Protein AF-A0A9E5BR31-F1 (afdb_monomer_lite)

pLDDT: mean 84.33, std 11.99, range [53.38, 97.19]

Secondary structure (DSSP, 8-state):
------GGGS-HHHHHHHHHHHHHHHHHHHHHHHHHHHHHHHHHHHHHHHHHT-------HHHHHHHHHT-------PPP------TT-HHHHHHHHHHHHTTTT-

Sequence (106 aa):
MTVLGDPNAMTTAELRSARANLQMQEDVISFVRRMAQGRCDLARDEQRRRVDGTPASGMSVVDIANVFGQEHGGGSSRPPRETNISADHELVVELERLCERVGFGE

Radius of gyration: 19.05 Å; chains: 1; bounding box: 44×25×52 Å

Structure (mmCIF, N/CA/C/O backbone):
data_AF-A0A9E5BR31-F1
#
_entry.id   AF-A0A9E5BR31-F1
#
loop_
_atom_site.group_PDB
_atom_site.id
_atom_site.type_symbol
_atom_site.label_atom_id
_atom_site.label_alt_id
_atom_site.label_comp_id
_a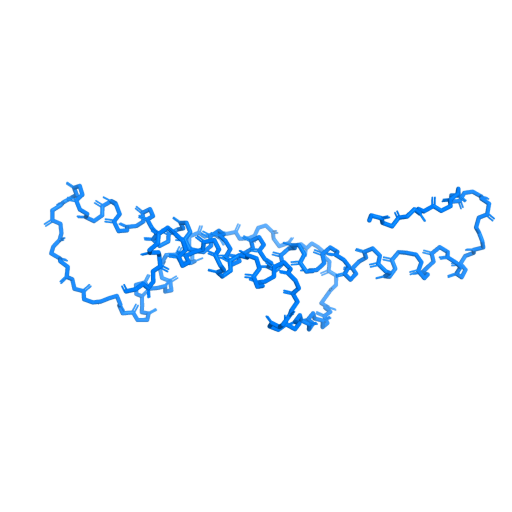tom_site.label_asym_id
_atom_site.label_entity_id
_atom_site.label_seq_id
_atom_site.pdbx_PDB_ins_code
_atom_site.Cartn_x
_atom_site.Cartn_y
_atom_site.Cartn_z
_atom_site.occupancy
_atom_site.B_iso_or_equiv
_atom_site.auth_seq_id
_atom_site.auth_comp_id
_atom_site.auth_asym_id
_atom_site.auth_atom_id
_atom_site.pdbx_PDB_model_num
ATOM 1 N N . MET A 1 1 ? 5.387 -12.028 -13.695 1.00 53.38 1 MET A N 1
ATOM 2 C CA . MET A 1 1 ? 6.722 -11.670 -13.166 1.00 53.38 1 MET A CA 1
ATOM 3 C C . MET A 1 1 ? 7.593 -11.255 -14.346 1.00 53.38 1 MET A C 1
ATOM 5 O O . MET A 1 1 ? 7.684 -12.024 -15.296 1.00 53.38 1 MET A O 1
ATOM 9 N N . THR A 1 2 ? 8.127 -10.031 -14.354 1.00 67.38 2 THR A N 1
ATOM 10 C CA . THR A 1 2 ? 8.904 -9.507 -15.494 1.00 67.38 2 THR A CA 1
ATOM 11 C C . THR A 1 2 ? 10.230 -10.255 -15.599 1.00 67.38 2 THR A C 1
ATOM 13 O O . THR A 1 2 ? 11.037 -10.189 -14.676 1.00 67.38 2 THR A O 1
ATOM 16 N N . VAL A 1 3 ? 10.463 -10.970 -16.701 1.00 71.06 3 VAL A N 1
ATOM 17 C CA . VAL A 1 3 ? 11.775 -11.566 -16.981 1.00 71.06 3 VAL A CA 1
ATOM 18 C C . VAL A 1 3 ? 12.688 -10.446 -17.469 1.00 71.06 3 VAL A C 1
ATOM 20 O O . VAL A 1 3 ? 12.453 -9.866 -18.527 1.00 71.06 3 VAL A O 1
ATOM 23 N N . LEU A 1 4 ? 13.694 -10.102 -16.669 1.00 77.56 4 LEU A N 1
ATOM 24 C CA . LEU A 1 4 ? 14.735 -9.158 -17.065 1.00 77.56 4 LEU A CA 1
ATOM 25 C C . LEU A 1 4 ? 15.805 -9.914 -17.862 1.00 77.56 4 LEU A C 1
ATOM 27 O O . LEU A 1 4 ? 16.191 -11.016 -17.475 1.00 77.56 4 LEU A O 1
ATOM 31 N N . GLY A 1 5 ? 16.269 -9.330 -18.968 1.00 82.56 5 GLY A N 1
ATOM 32 C CA . GLY A 1 5 ? 17.448 -9.828 -19.682 1.00 82.56 5 GLY A CA 1
ATOM 33 C C . GLY A 1 5 ? 18.730 -9.639 -18.862 1.00 82.56 5 GLY A C 1
ATOM 34 O O . GLY A 1 5 ? 18.715 -8.955 -17.839 1.00 82.56 5 GLY A O 1
ATOM 35 N N . ASP A 1 6 ? 19.840 -10.229 -19.316 1.00 90.44 6 ASP A N 1
ATOM 36 C CA . ASP A 1 6 ? 21.162 -10.001 -18.715 1.00 90.44 6 ASP A CA 1
ATOM 37 C C . ASP A 1 6 ? 21.531 -8.506 -18.804 1.00 90.44 6 ASP A C 1
ATOM 39 O O . ASP A 1 6 ? 21.718 -8.002 -19.915 1.00 90.44 6 ASP A O 1
ATOM 43 N N . PRO A 1 7 ? 21.675 -7.786 -17.672 1.00 90.56 7 PRO A N 1
ATOM 44 C CA . PRO A 1 7 ? 21.995 -6.361 -17.677 1.00 90.56 7 PRO A CA 1
ATOM 45 C C . PRO A 1 7 ? 23.301 -6.021 -18.402 1.00 90.56 7 PRO A C 1
ATOM 47 O O . PRO A 1 7 ? 23.418 -4.923 -18.941 1.00 90.56 7 PRO A O 1
ATOM 50 N N . ASN A 1 8 ? 24.270 -6.944 -18.443 1.00 93.69 8 ASN A N 1
ATOM 51 C CA . ASN A 1 8 ? 25.549 -6.722 -19.126 1.00 93.69 8 ASN A CA 1
ATOM 52 C C . ASN A 1 8 ? 25.419 -6.757 -20.654 1.00 93.69 8 ASN A C 1
ATOM 54 O O . ASN A 1 8 ? 26.276 -6.223 -21.355 1.00 93.69 8 ASN A O 1
ATOM 58 N N . ALA A 1 9 ? 24.353 -7.374 -21.167 1.00 94.06 9 ALA A N 1
ATOM 59 C CA . ALA A 1 9 ? 24.049 -7.449 -22.590 1.00 94.06 9 ALA A CA 1
ATOM 60 C C . ALA A 1 9 ? 23.103 -6.327 -23.060 1.00 94.06 9 ALA A C 1
ATOM 62 O O . ALA A 1 9 ? 22.833 -6.217 -24.254 1.00 94.06 9 ALA A O 1
ATOM 63 N N . MET A 1 10 ? 22.594 -5.499 -22.142 1.00 95.12 10 MET A N 1
ATOM 64 C CA . MET A 1 10 ? 21.645 -4.429 -22.443 1.00 95.12 10 MET A CA 1
ATOM 65 C C . MET A 1 10 ? 22.361 -3.118 -22.763 1.00 95.12 10 MET A C 1
ATOM 67 O O . MET A 1 10 ? 23.305 -2.698 -22.092 1.00 95.12 10 MET A O 1
ATOM 71 N N . THR A 1 11 ? 21.849 -2.397 -23.751 1.00 96.19 11 THR A N 1
ATOM 72 C CA . THR A 1 11 ? 22.217 -1.003 -23.986 1.00 96.19 11 THR A CA 1
ATOM 73 C C . THR A 1 11 ? 21.775 -0.119 -22.817 1.00 96.19 11 THR A C 1
ATOM 75 O O . THR A 1 11 ? 20.821 -0.405 -22.089 1.00 96.19 11 THR A O 1
ATOM 78 N N . THR A 1 12 ? 22.405 1.048 -22.674 1.00 96.19 12 THR A N 1
ATOM 79 C CA . THR A 1 12 ? 22.013 2.041 -21.661 1.00 96.19 12 THR A CA 1
ATOM 80 C C . THR A 1 12 ? 20.542 2.465 -21.781 1.00 96.19 12 THR A C 1
ATOM 82 O O . THR A 1 12 ? 19.902 2.781 -20.776 1.00 96.19 12 THR A O 1
ATOM 85 N N . ALA A 1 13 ? 19.989 2.495 -22.998 1.00 95.31 13 ALA A N 1
ATOM 86 C CA . ALA A 1 13 ? 18.584 2.824 -23.227 1.00 95.31 13 ALA A CA 1
ATOM 87 C C . ALA A 1 13 ? 17.653 1.730 -22.680 1.00 95.31 13 ALA A C 1
ATOM 89 O O . ALA A 1 13 ? 16.705 2.035 -21.953 1.00 95.31 13 ALA A O 1
ATOM 90 N N . GLU A 1 14 ? 17.968 0.466 -22.956 1.00 94.12 14 GLU A N 1
ATOM 91 C CA . GLU A 1 14 ? 17.213 -0.683 -22.454 1.00 94.12 14 GLU A CA 1
ATOM 92 C C . GLU A 1 14 ? 17.287 -0.771 -20.928 1.00 94.12 14 GLU A C 1
ATOM 94 O O . GLU A 1 14 ? 16.258 -0.950 -20.280 1.00 94.12 14 GLU A O 1
ATOM 99 N N . LEU A 1 15 ? 18.465 -0.548 -20.331 1.00 94.94 15 LEU A N 1
ATOM 100 C CA . LEU A 1 15 ? 18.626 -0.516 -18.873 1.00 94.94 15 LEU A CA 1
ATOM 101 C C . LEU A 1 15 ? 17.742 0.551 -18.219 1.00 94.94 15 LEU A C 1
ATOM 103 O O . LEU A 1 15 ? 17.100 0.296 -17.199 1.00 94.94 15 LEU A O 1
ATOM 107 N N . ARG A 1 16 ? 17.670 1.754 -18.802 1.00 93.56 16 ARG A N 1
ATOM 108 C CA . ARG A 1 16 ? 16.800 2.825 -18.289 1.00 93.56 16 ARG A CA 1
ATOM 109 C C . ARG A 1 16 ? 15.324 2.458 -18.397 1.00 93.56 16 ARG A C 1
ATOM 111 O O . ARG A 1 16 ? 14.585 2.726 -17.452 1.00 93.56 16 ARG A O 1
ATOM 118 N N . SER A 1 17 ? 14.918 1.849 -19.510 1.00 92.50 17 SER A N 1
ATOM 119 C CA . SER A 1 17 ? 13.541 1.398 -19.724 1.00 92.50 17 SER A CA 1
ATOM 120 C C . SER A 1 17 ? 13.151 0.292 -18.739 1.00 92.50 17 SER A C 1
ATOM 122 O O . SER A 1 17 ? 12.144 0.412 -18.041 1.00 92.50 17 SER A O 1
ATOM 124 N N . ALA A 1 18 ? 13.996 -0.729 -18.579 1.00 93.06 18 ALA A N 1
ATOM 125 C CA . ALA A 1 18 ? 13.769 -1.812 -17.627 1.00 93.06 18 ALA A CA 1
ATOM 126 C C . ALA A 1 18 ? 13.703 -1.301 -16.183 1.00 93.06 18 ALA A C 1
ATOM 128 O O . ALA A 1 18 ? 12.785 -1.655 -15.444 1.00 93.06 18 ALA A O 1
ATOM 129 N N . ARG A 1 19 ? 14.613 -0.398 -15.794 1.00 92.00 19 ARG A N 1
ATOM 130 C CA . ARG A 1 19 ? 14.568 0.259 -14.482 1.00 92.00 19 ARG A CA 1
ATOM 131 C C . ARG A 1 19 ? 13.267 1.032 -14.283 1.00 92.00 19 ARG A C 1
ATOM 133 O O . ARG A 1 19 ? 12.681 0.927 -13.214 1.00 92.00 19 ARG A O 1
ATOM 140 N N . ALA A 1 20 ? 12.820 1.799 -15.279 1.00 89.81 20 ALA A N 1
ATOM 141 C CA . ALA A 1 20 ? 11.568 2.549 -15.194 1.00 89.81 20 ALA A CA 1
ATOM 142 C C . ALA A 1 20 ? 10.359 1.613 -15.027 1.00 89.81 20 ALA A C 1
ATOM 144 O O . ALA A 1 20 ? 9.490 1.879 -14.202 1.00 89.81 20 ALA A O 1
ATOM 145 N N . ASN A 1 21 ? 10.340 0.482 -15.735 1.00 90.38 21 ASN A N 1
ATOM 146 C CA . ASN A 1 21 ? 9.289 -0.523 -15.596 1.00 90.38 21 ASN A CA 1
ATOM 147 C C . ASN A 1 21 ? 9.262 -1.147 -14.189 1.00 90.38 21 ASN A C 1
ATOM 149 O O . ASN A 1 21 ? 8.222 -1.160 -13.534 1.00 90.38 21 ASN A O 1
ATOM 153 N N . LEU A 1 22 ? 10.415 -1.588 -13.677 1.00 91.69 22 LEU A N 1
ATOM 154 C CA . LEU A 1 22 ? 10.522 -2.105 -12.306 1.00 91.69 22 LEU A CA 1
ATOM 155 C C . LEU A 1 22 ? 10.118 -1.059 -11.269 1.00 91.69 22 LEU A C 1
ATOM 157 O O . LEU A 1 22 ? 9.473 -1.379 -10.278 1.00 91.69 22 LEU A O 1
ATOM 161 N N . GLN A 1 23 ? 10.479 0.196 -11.513 1.00 90.19 23 GLN A N 1
ATOM 162 C CA . GLN A 1 23 ? 10.144 1.316 -10.651 1.00 90.19 23 GLN A CA 1
ATOM 163 C C . GLN A 1 23 ? 8.629 1.568 -10.579 1.00 90.19 23 GLN A C 1
ATOM 165 O O . GLN A 1 23 ? 8.144 1.879 -9.494 1.00 90.19 23 GLN A O 1
ATOM 170 N N . MET A 1 24 ? 7.891 1.400 -11.682 1.00 88.31 24 MET A N 1
ATOM 171 C CA . MET A 1 24 ? 6.422 1.463 -11.685 1.00 88.31 24 MET A CA 1
ATOM 172 C C . MET A 1 24 ? 5.792 0.259 -10.975 1.00 88.31 24 MET A C 1
ATOM 174 O O . MET A 1 24 ? 4.841 0.419 -10.218 1.00 88.31 24 MET A O 1
ATOM 178 N N . GLN A 1 25 ? 6.332 -0.947 -11.176 1.00 90.44 25 GLN A N 1
ATOM 179 C CA . GLN A 1 25 ? 5.849 -2.151 -10.483 1.00 90.44 25 GLN A CA 1
ATOM 180 C C . GLN A 1 25 ? 6.051 -2.040 -8.965 1.00 90.44 25 GLN A C 1
ATOM 182 O O . GLN A 1 25 ? 5.163 -2.384 -8.187 1.00 90.44 25 GLN A O 1
ATOM 187 N N . GLU A 1 26 ? 7.200 -1.514 -8.537 1.00 91.44 26 GLU A N 1
ATOM 188 C CA . GLU A 1 26 ? 7.504 -1.279 -7.126 1.00 91.44 26 GLU A CA 1
ATOM 189 C C . GLU A 1 26 ? 6.587 -0.226 -6.495 1.00 91.44 26 GLU A C 1
ATOM 191 O O . GLU A 1 26 ? 6.181 -0.413 -5.351 1.00 91.44 26 GLU A O 1
ATOM 196 N N . ASP A 1 27 ? 6.195 0.825 -7.225 1.00 90.12 27 ASP A N 1
ATOM 197 C CA . ASP A 1 27 ? 5.245 1.818 -6.705 1.00 90.12 27 ASP A CA 1
ATOM 198 C C . ASP A 1 27 ? 3.927 1.195 -6.276 1.00 90.12 27 ASP A C 1
ATOM 200 O O . ASP A 1 27 ? 3.431 1.490 -5.189 1.00 90.12 27 ASP A O 1
ATOM 204 N N . VAL A 1 28 ? 3.366 0.331 -7.123 1.00 92.44 28 VAL A N 1
ATOM 205 C CA . VAL A 1 28 ? 2.100 -0.340 -6.830 1.00 92.44 28 VAL A CA 1
ATOM 206 C C . VAL A 1 28 ? 2.244 -1.181 -5.565 1.00 92.44 28 VAL A C 1
ATOM 208 O O . VAL A 1 28 ? 1.400 -1.109 -4.673 1.00 92.44 28 VAL A O 1
ATOM 211 N N . ILE A 1 29 ? 3.329 -1.951 -5.454 1.00 93.25 29 ILE A N 1
ATOM 212 C CA . ILE A 1 29 ? 3.594 -2.795 -4.283 1.00 93.25 29 ILE A CA 1
ATOM 213 C C . ILE A 1 29 ? 3.714 -1.934 -3.023 1.00 93.25 29 ILE A C 1
ATOM 215 O O . ILE A 1 29 ? 3.096 -2.235 -2.003 1.00 93.25 29 ILE A O 1
ATOM 219 N N . SER A 1 30 ? 4.484 -0.848 -3.084 1.00 90.50 30 SER A N 1
ATOM 220 C CA . SER A 1 30 ? 4.669 0.071 -1.962 1.00 90.50 30 SER A CA 1
ATOM 221 C C . SER A 1 30 ? 3.367 0.767 -1.557 1.00 90.50 30 SER A C 1
ATOM 223 O O . SER A 1 30 ? 3.118 0.928 -0.359 1.00 90.50 30 SER A O 1
ATOM 225 N N . PHE A 1 31 ? 2.517 1.122 -2.522 1.00 90.38 31 PHE A N 1
ATOM 226 C CA . PHE A 1 31 ? 1.191 1.691 -2.291 1.00 90.38 31 PHE A CA 1
ATOM 227 C C . PHE A 1 31 ? 0.265 0.701 -1.572 1.00 90.38 31 PHE A C 1
ATOM 229 O O . PHE A 1 31 ? -0.223 0.996 -0.480 1.00 90.38 31 PHE A O 1
ATOM 236 N N . VAL A 1 32 ? 0.101 -0.508 -2.117 1.00 94.06 32 VAL A N 1
ATOM 237 C CA . VAL A 1 32 ? -0.746 -1.561 -1.529 1.00 94.06 32 VAL A CA 1
ATOM 238 C C . VAL A 1 32 ? -0.230 -1.971 -0.148 1.00 94.06 32 VAL A C 1
ATOM 240 O O . VAL A 1 32 ? -1.015 -2.142 0.785 1.00 94.06 32 VAL A O 1
ATOM 243 N N . ARG A 1 33 ? 1.095 -2.038 0.040 1.00 93.19 33 ARG A N 1
ATOM 244 C CA . ARG A 1 33 ? 1.711 -2.275 1.353 1.00 93.19 33 ARG A CA 1
ATOM 245 C C . ARG A 1 33 ? 1.302 -1.210 2.368 1.00 93.19 33 ARG A C 1
ATOM 247 O O . ARG A 1 33 ? 0.925 -1.569 3.478 1.00 93.19 33 ARG A O 1
ATOM 254 N N . ARG A 1 34 ? 1.364 0.078 2.011 1.00 90.25 34 ARG A N 1
ATOM 255 C CA . ARG A 1 34 ? 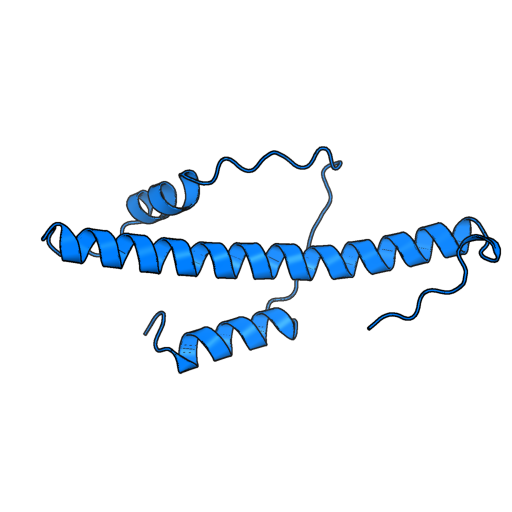0.963 1.180 2.902 1.00 90.25 34 ARG A CA 1
ATOM 256 C C . ARG A 1 34 ? -0.524 1.123 3.251 1.00 90.25 34 ARG A C 1
ATOM 258 O O . ARG A 1 34 ? -0.864 1.326 4.413 1.00 90.25 34 ARG A O 1
ATOM 265 N N . MET A 1 35 ? -1.388 0.788 2.292 1.00 91.56 35 MET A N 1
ATOM 266 C CA . MET A 1 35 ? -2.816 0.572 2.559 1.00 91.56 35 MET A CA 1
ATOM 267 C C . MET A 1 35 ? -3.039 -0.568 3.558 1.00 91.56 35 MET A C 1
ATOM 269 O O . MET A 1 35 ? -3.747 -0.399 4.550 1.00 91.56 35 MET A O 1
ATOM 273 N N . ALA A 1 36 ? -2.401 -1.717 3.327 1.00 93.06 36 ALA A N 1
ATOM 274 C CA . ALA A 1 36 ? -2.521 -2.881 4.197 1.00 93.06 36 ALA A CA 1
ATOM 275 C C . ALA A 1 36 ? -1.988 -2.602 5.612 1.00 93.06 36 ALA A C 1
ATOM 277 O O . ALA A 1 36 ? -2.646 -2.943 6.593 1.00 93.06 36 ALA A O 1
ATOM 278 N N . GLN A 1 37 ? -0.827 -1.943 5.725 1.00 90.69 37 GLN A N 1
ATOM 279 C CA . GLN A 1 37 ? -0.270 -1.490 7.005 1.00 90.69 37 GLN A CA 1
ATOM 280 C C . GLN A 1 37 ? -1.281 -0.626 7.756 1.00 90.69 37 GLN A C 1
ATOM 282 O O . GLN A 1 37 ? -1.616 -0.945 8.891 1.00 90.69 37 GLN A O 1
ATOM 287 N N . GLY A 1 38 ? -1.859 0.360 7.072 1.00 89.31 38 GLY A N 1
ATOM 288 C CA . GLY A 1 38 ? -2.875 1.237 7.627 1.00 89.31 38 GLY A CA 1
ATOM 289 C C . GLY A 1 38 ? -4.076 0.531 8.237 1.00 89.31 38 GLY A C 1
ATOM 290 O O . GLY A 1 38 ? -4.480 0.816 9.360 1.00 89.31 38 GLY A O 1
ATOM 291 N N . ARG A 1 39 ? -4.631 -0.441 7.515 1.00 91.50 39 ARG A N 1
ATOM 292 C CA . ARG A 1 39 ? -5.758 -1.246 8.007 1.00 91.50 39 ARG A CA 1
ATOM 293 C C . ARG A 1 39 ? -5.372 -2.104 9.208 1.00 91.50 39 ARG A C 1
ATOM 295 O O . ARG A 1 39 ? -6.130 -2.192 10.171 1.00 91.50 39 ARG A O 1
ATOM 302 N N . CYS A 1 40 ? -4.179 -2.692 9.186 1.00 91.81 40 CYS A N 1
ATOM 303 C CA . CYS A 1 40 ? -3.643 -3.418 10.334 1.00 91.81 40 CYS A CA 1
ATOM 304 C C . CYS A 1 40 ? -3.425 -2.506 11.549 1.00 91.81 40 CYS A C 1
ATOM 306 O O . CYS A 1 40 ? -3.635 -2.951 12.676 1.00 91.81 40 CYS A O 1
ATOM 308 N N . ASP A 1 41 ? -3.005 -1.258 11.343 1.00 89.06 41 ASP A N 1
ATOM 309 C CA . ASP A 1 41 ? -2.819 -0.282 12.417 1.00 89.06 41 ASP A CA 1
ATOM 310 C C . ASP A 1 41 ? -4.162 0.064 13.071 1.00 89.06 41 ASP A C 1
ATOM 312 O O . ASP A 1 41 ? -4.268 -0.005 14.294 1.00 89.06 41 ASP A O 1
ATOM 316 N N . LEU A 1 42 ? -5.210 0.293 12.270 1.00 88.00 42 LEU A N 1
ATOM 317 C CA . LEU A 1 42 ? -6.582 0.503 12.753 1.00 88.00 42 LEU A CA 1
ATOM 318 C C . LEU A 1 42 ? -7.114 -0.704 13.542 1.00 88.00 42 LEU A C 1
ATOM 320 O O . LEU A 1 42 ? -7.662 -0.545 14.630 1.00 88.00 42 LEU A O 1
ATOM 324 N N . ALA A 1 43 ? -6.924 -1.923 13.027 1.00 90.38 43 ALA A N 1
ATOM 325 C CA . ALA A 1 43 ? -7.339 -3.142 13.723 1.00 90.38 43 ALA A CA 1
ATOM 326 C C . ALA A 1 43 ? -6.608 -3.316 15.066 1.00 90.38 43 ALA A C 1
ATOM 328 O O . ALA A 1 43 ? -7.215 -3.705 16.066 1.00 90.38 43 ALA A O 1
ATOM 329 N N . ARG A 1 44 ? -5.301 -3.021 15.098 1.00 90.12 44 ARG A N 1
ATOM 330 C CA . ARG A 1 44 ? -4.485 -3.088 16.318 1.00 90.12 44 ARG A CA 1
ATOM 331 C C . ARG A 1 44 ? -4.902 -2.036 17.340 1.00 90.12 44 ARG A C 1
ATOM 333 O O . ARG A 1 44 ? -4.923 -2.349 18.529 1.00 90.12 44 ARG A O 1
ATOM 340 N N . ASP A 1 45 ? -5.229 -0.828 16.899 1.00 87.88 45 ASP A N 1
ATOM 341 C CA . ASP A 1 45 ? -5.727 0.233 17.773 1.00 87.88 45 ASP A CA 1
ATOM 342 C C . ASP A 1 45 ? -7.073 -0.145 18.411 1.00 87.88 45 ASP A C 1
ATOM 344 O O . ASP A 1 45 ? -7.206 -0.141 19.634 1.00 87.88 45 ASP A O 1
ATOM 348 N N . GLU A 1 46 ? -8.024 -0.632 17.612 1.00 88.38 46 GLU A N 1
ATOM 349 C CA . GLU A 1 46 ? -9.318 -1.116 18.109 1.00 88.38 46 GLU A CA 1
ATOM 350 C C . GLU A 1 46 ? -9.161 -2.291 19.089 1.00 88.38 46 GLU A C 1
ATOM 352 O O . GLU A 1 46 ? -9.850 -2.362 20.110 1.00 88.38 46 GLU A O 1
ATOM 357 N N . GLN A 1 47 ? -8.228 -3.210 18.825 1.00 91.00 47 GLN A N 1
ATOM 358 C CA . GLN A 1 47 ? -7.922 -4.295 19.754 1.00 91.00 47 GLN A CA 1
ATOM 359 C C . GLN A 1 47 ? -7.398 -3.760 21.095 1.00 91.00 47 GLN A C 1
ATOM 361 O O . GLN A 1 47 ? -7.845 -4.229 22.143 1.00 91.00 47 GLN A O 1
ATOM 366 N N . ARG A 1 48 ? -6.484 -2.779 21.081 1.00 90.56 48 ARG A N 1
ATOM 367 C CA . ARG A 1 48 ? -5.972 -2.129 22.302 1.00 90.56 48 ARG A CA 1
ATOM 368 C C . ARG A 1 48 ? -7.092 -1.432 23.065 1.00 90.56 48 ARG A C 1
ATOM 370 O O . ARG A 1 48 ? -7.270 -1.707 24.247 1.00 90.56 48 ARG A O 1
ATOM 377 N N . ARG A 1 49 ? -7.925 -0.646 22.376 1.00 89.56 49 ARG A N 1
ATOM 378 C CA . ARG A 1 49 ? -9.088 0.035 22.964 1.00 89.56 49 ARG A CA 1
ATOM 379 C C . ARG A 1 49 ? -10.000 -0.933 23.723 1.00 89.56 49 ARG A C 1
ATOM 381 O O . ARG A 1 49 ? -10.431 -0.628 24.833 1.00 89.56 49 ARG A O 1
ATOM 388 N N . ARG A 1 50 ? -10.291 -2.105 23.140 1.00 90.25 50 ARG A N 1
ATOM 389 C CA . ARG A 1 50 ? -11.115 -3.148 23.783 1.00 90.25 50 ARG A CA 1
ATOM 390 C C . ARG A 1 50 ? -10.467 -3.721 25.040 1.00 90.25 50 ARG A C 1
ATOM 392 O O . ARG A 1 50 ? -11.180 -3.972 26.006 1.00 90.25 50 ARG A O 1
ATOM 399 N N . VAL A 1 51 ? -9.153 -3.940 25.020 1.00 93.81 51 VAL A N 1
ATOM 400 C CA . VAL A 1 51 ? -8.396 -4.442 26.178 1.00 93.81 51 VAL A CA 1
ATOM 401 C C . VAL A 1 51 ? -8.386 -3.417 27.311 1.00 93.81 51 VAL A C 1
ATOM 403 O O . VAL A 1 51 ? -8.593 -3.788 28.463 1.00 93.81 51 VAL A O 1
ATOM 406 N N . ASP A 1 52 ? -8.230 -2.138 26.978 1.00 91.75 52 ASP A N 1
ATOM 407 C CA . ASP A 1 52 ? -8.174 -1.043 27.952 1.00 91.75 52 ASP A CA 1
ATOM 408 C C . ASP A 1 52 ? -9.562 -0.651 28.496 1.00 91.75 52 ASP A C 1
ATOM 410 O O . ASP A 1 52 ? -9.674 0.142 29.431 1.00 91.75 52 ASP A O 1
ATOM 414 N N . GLY A 1 53 ? -10.640 -1.202 27.926 1.00 88.12 53 GLY A N 1
ATOM 415 C CA . GLY A 1 53 ? -12.016 -0.904 28.326 1.00 88.12 53 GLY A CA 1
ATOM 416 C C . GLY A 1 53 ? -12.478 0.507 27.949 1.00 88.12 53 GLY A C 1
ATOM 417 O O . GLY A 1 53 ? -13.537 0.945 28.403 1.00 88.12 53 GLY A O 1
ATOM 418 N N . THR A 1 54 ? -11.717 1.221 27.117 1.00 85.19 54 THR A N 1
ATOM 419 C CA . THR A 1 54 ? -12.080 2.559 26.642 1.00 85.19 54 THR A CA 1
ATOM 420 C C . THR A 1 54 ? -13.373 2.459 25.827 1.00 85.19 54 THR A C 1
ATOM 422 O O . THR A 1 54 ? -13.427 1.650 24.899 1.00 85.19 54 THR A O 1
ATOM 425 N N . PRO A 1 55 ? -14.430 3.237 26.128 1.00 82.44 55 PRO A N 1
ATOM 426 C CA . PRO A 1 55 ? -15.686 3.189 25.382 1.00 82.44 55 PRO A CA 1
ATOM 427 C C . PRO A 1 55 ? -15.490 3.415 23.882 1.00 82.44 55 PRO A C 1
ATOM 429 O O . PRO A 1 55 ? -14.598 4.151 23.465 1.00 82.44 55 PRO A O 1
ATOM 432 N N . ALA A 1 56 ? -16.335 2.790 23.061 1.00 78.25 56 AL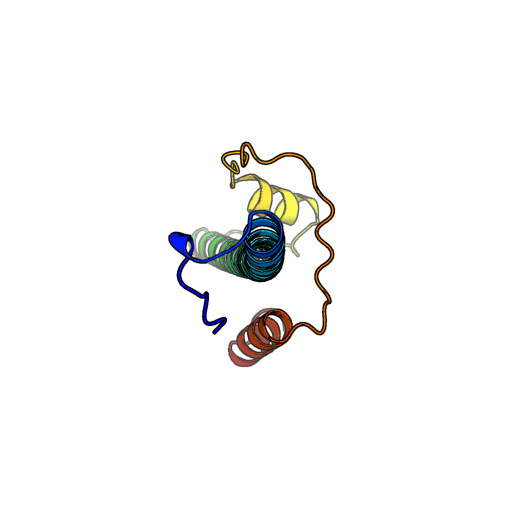A A N 1
ATOM 433 C CA . ALA A 1 56 ? -16.328 3.046 21.628 1.00 78.25 56 ALA A CA 1
ATOM 434 C C . ALA A 1 56 ? -16.905 4.445 21.371 1.00 78.25 56 ALA A C 1
ATOM 436 O O . ALA A 1 56 ? -18.117 4.645 21.419 1.00 78.25 56 ALA A O 1
ATOM 437 N N . SER A 1 57 ? -16.044 5.420 21.111 1.00 68.12 57 SER A N 1
ATOM 438 C CA . SER A 1 57 ? -16.408 6.634 20.387 1.00 68.12 57 SER A CA 1
ATOM 439 C C . SER A 1 57 ? -16.110 6.383 18.915 1.00 68.12 57 SER A C 1
ATOM 441 O O . SER A 1 57 ? -15.052 5.842 18.601 1.00 68.12 57 SER A O 1
ATOM 443 N N . GLY A 1 58 ? -17.034 6.718 18.010 1.00 65.50 58 GLY A N 1
ATOM 444 C CA . GLY A 1 58 ? -16.765 6.620 16.572 1.00 65.50 58 GLY A CA 1
ATOM 445 C C . GLY A 1 58 ? -15.417 7.262 16.233 1.00 65.50 58 GLY A C 1
ATOM 446 O O . GLY A 1 58 ? -15.070 8.294 16.807 1.00 65.50 58 GLY A O 1
ATOM 447 N N . MET A 1 59 ? -14.643 6.622 15.357 1.00 67.25 59 MET A N 1
ATOM 448 C CA . MET A 1 59 ? -13.272 7.041 15.080 1.00 67.25 59 MET A CA 1
ATOM 449 C C . MET A 1 59 ? -13.278 8.411 14.394 1.00 67.25 59 MET A C 1
ATOM 451 O O . MET A 1 59 ? -13.785 8.555 13.279 1.00 67.25 59 MET A O 1
ATOM 455 N N . SER A 1 60 ? -12.762 9.437 15.067 1.00 71.50 60 SER A N 1
ATOM 456 C CA . SER A 1 60 ? -12.671 10.772 14.486 1.00 71.50 60 SER A CA 1
ATOM 457 C C . SER A 1 60 ? -11.509 10.852 13.492 1.00 71.50 60 SER A C 1
ATOM 459 O O . SER A 1 60 ? -10.568 10.061 13.534 1.00 71.50 60 SER A O 1
ATOM 461 N N . VAL A 1 61 ? -11.521 11.864 12.620 1.00 69.19 61 VAL A N 1
ATOM 462 C CA . VAL A 1 61 ? -10.384 12.163 11.725 1.00 69.19 61 VAL A CA 1
ATOM 463 C C . VAL A 1 61 ? -9.082 12.374 12.515 1.00 69.19 61 VAL A C 1
ATOM 465 O O . VAL A 1 61 ? -8.003 12.051 12.023 1.00 69.19 61 VAL A O 1
ATOM 468 N N . VAL A 1 62 ? -9.176 12.878 13.750 1.00 71.69 62 VAL A N 1
ATOM 469 C CA . VAL A 1 62 ? -8.026 13.075 14.644 1.00 71.69 62 VAL A CA 1
ATOM 470 C C . VAL A 1 62 ? -7.484 11.734 15.140 1.00 71.69 62 VAL A C 1
ATOM 472 O O . VAL A 1 62 ? -6.272 11.535 15.132 1.00 71.69 62 VAL A O 1
ATOM 475 N N . ASP A 1 63 ? -8.358 10.795 15.500 1.00 71.56 63 ASP A N 1
ATOM 476 C CA . ASP A 1 63 ? -7.956 9.448 15.927 1.00 71.56 63 ASP A CA 1
ATOM 477 C C . ASP A 1 63 ? -7.278 8.698 14.779 1.00 71.56 63 ASP A C 1
ATOM 479 O O . ASP A 1 63 ? -6.205 8.122 14.948 1.00 71.56 63 ASP A O 1
ATOM 483 N N . ILE A 1 64 ? -7.835 8.818 13.572 1.00 76.31 64 ILE A N 1
ATOM 484 C CA . ILE A 1 64 ? -7.244 8.290 12.341 1.00 76.31 64 ILE A CA 1
ATOM 485 C C . ILE A 1 64 ? -5.836 8.864 12.123 1.00 76.31 64 ILE A C 1
ATOM 487 O O . ILE A 1 64 ? -4.879 8.115 11.913 1.00 76.31 64 ILE A O 1
ATOM 491 N N . ALA A 1 65 ? -5.684 10.188 12.197 1.00 77.00 65 ALA A N 1
ATOM 492 C CA . ALA A 1 65 ? -4.388 10.842 12.034 1.00 77.00 65 ALA A CA 1
ATOM 493 C C . ALA A 1 65 ? -3.373 10.385 13.094 1.00 77.00 65 ALA A C 1
ATOM 495 O O . ALA A 1 65 ? -2.200 10.198 12.772 1.00 77.00 65 ALA A O 1
ATOM 496 N N . ASN A 1 66 ? -3.817 10.152 14.331 1.00 76.69 66 ASN A N 1
ATOM 497 C CA . ASN A 1 66 ? -2.965 9.648 15.404 1.00 76.69 66 ASN A CA 1
ATOM 498 C C . ASN A 1 66 ? -2.488 8.218 15.140 1.00 76.69 66 ASN A C 1
ATOM 500 O O . ASN A 1 66 ? -1.304 7.953 15.341 1.00 76.69 66 ASN A O 1
ATOM 504 N N . VAL A 1 67 ? -3.360 7.326 14.658 1.00 75.69 67 VAL A N 1
ATOM 505 C CA . VAL A 1 67 ? -3.004 5.941 14.297 1.00 75.69 67 VAL A CA 1
ATOM 506 C C . VAL A 1 67 ? -1.966 5.930 13.174 1.00 75.69 67 VAL A C 1
ATOM 508 O O . VAL A 1 67 ? -0.928 5.281 13.292 1.00 75.69 67 VAL A O 1
ATOM 511 N N . PHE A 1 68 ? -2.192 6.710 12.117 1.00 76.94 68 PHE A N 1
ATOM 512 C CA . PHE A 1 68 ? -1.281 6.782 10.972 1.00 76.94 68 PHE A CA 1
ATOM 513 C C . PHE A 1 68 ? 0.014 7.559 11.246 1.00 76.94 68 PHE A C 1
ATOM 515 O O . PHE A 1 68 ? 1.039 7.296 10.616 1.00 76.94 68 PHE A O 1
ATOM 522 N N . GLY A 1 69 ? -0.013 8.513 12.177 1.00 71.56 69 GLY A N 1
ATOM 523 C CA . GLY A 1 69 ? 1.125 9.362 12.533 1.00 71.56 69 GLY A CA 1
ATOM 524 C C . GLY A 1 69 ? 2.214 8.660 13.348 1.00 71.56 69 GLY A C 1
ATOM 525 O O . GLY A 1 69 ? 3.301 9.213 13.492 1.00 71.56 69 GLY A O 1
ATOM 526 N N . GLN A 1 70 ? 1.958 7.450 13.861 1.00 65.88 70 GLN A N 1
ATOM 527 C CA . GLN A 1 70 ? 2.956 6.674 14.615 1.00 65.88 70 GLN A CA 1
ATOM 528 C C . GLN A 1 70 ? 4.088 6.138 13.724 1.00 65.88 70 GLN A C 1
ATOM 530 O O . GLN A 1 70 ? 5.196 5.880 14.199 1.00 65.88 70 GLN A O 1
ATOM 535 N N . GLU A 1 71 ? 3.829 5.992 12.424 1.00 62.09 71 GLU A N 1
ATOM 536 C CA . GLU A 1 71 ? 4.805 5.527 11.447 1.00 62.09 71 GLU A CA 1
ATOM 537 C C . GLU A 1 71 ? 5.720 6.687 11.029 1.00 62.09 71 GLU A C 1
ATOM 539 O O . GLU A 1 71 ? 5.482 7.369 10.027 1.00 62.09 71 GLU A O 1
ATOM 544 N N . HIS A 1 72 ? 6.816 6.888 11.769 1.00 55.03 72 HIS A N 1
ATOM 545 C CA . HIS A 1 72 ? 7.951 7.678 11.289 1.00 55.03 72 HIS A CA 1
ATOM 546 C C . HIS A 1 72 ? 8.546 6.971 10.070 1.00 55.03 72 HIS A C 1
ATOM 548 O O . HIS A 1 72 ? 9.443 6.134 10.174 1.00 55.03 72 HIS A O 1
ATOM 554 N N . GLY A 1 73 ? 8.016 7.284 8.889 1.00 56.50 73 GLY A N 1
ATOM 555 C CA . GLY A 1 73 ? 8.572 6.807 7.639 1.00 56.50 73 GLY A CA 1
ATOM 556 C C . GLY A 1 73 ? 10.016 7.276 7.551 1.00 56.50 73 GLY A C 1
ATOM 557 O O . GLY A 1 73 ? 10.259 8.471 7.397 1.00 56.50 73 GLY A O 1
ATOM 558 N N . GLY A 1 74 ? 10.964 6.341 7.639 1.00 57.59 74 GLY A N 1
ATOM 559 C CA . GLY A 1 74 ? 12.335 6.574 7.208 1.00 57.59 74 GLY A CA 1
ATOM 560 C C . GLY A 1 74 ? 12.263 7.042 5.763 1.00 57.59 74 GLY A C 1
ATOM 561 O O . GLY A 1 74 ? 11.992 6.241 4.867 1.00 57.59 74 GLY A O 1
ATOM 562 N N . GLY A 1 75 ? 12.353 8.359 5.570 1.00 54.59 75 GLY A N 1
ATOM 563 C CA . GLY A 1 75 ? 12.124 8.995 4.285 1.00 54.59 75 GLY A CA 1
ATOM 564 C C . GLY A 1 75 ? 12.998 8.314 3.250 1.00 54.59 75 GLY A C 1
ATOM 565 O O . GLY A 1 75 ? 14.216 8.234 3.412 1.00 54.59 75 GLY A O 1
ATOM 566 N N . SER A 1 76 ? 12.376 7.781 2.202 1.00 56.94 76 SER A N 1
ATOM 567 C CA . SER A 1 76 ? 13.137 7.302 1.061 1.00 56.94 76 SER A CA 1
ATOM 568 C C . SER A 1 76 ? 13.973 8.481 0.568 1.00 56.94 76 SER A C 1
ATOM 570 O O . SER A 1 76 ? 13.409 9.523 0.243 1.00 56.94 76 SER A O 1
ATOM 572 N N . SER A 1 77 ? 15.298 8.341 0.468 1.00 59.66 77 SER A N 1
ATOM 573 C CA . SER A 1 77 ? 16.178 9.347 -0.163 1.00 59.66 77 SER A CA 1
ATOM 574 C C . SER A 1 77 ? 15.910 9.510 -1.668 1.00 59.66 77 SER A C 1
ATOM 576 O O . SER A 1 77 ? 16.737 10.033 -2.414 1.00 59.66 77 SER A O 1
ATOM 578 N N . ARG A 1 78 ? 14.778 8.994 -2.146 1.00 64.94 78 ARG A N 1
ATOM 579 C CA . ARG A 1 78 ? 14.367 9.010 -3.531 1.00 64.94 78 ARG A CA 1
ATOM 580 C C . ARG A 1 78 ? 13.879 10.413 -3.887 1.00 64.94 78 ARG A C 1
ATOM 582 O O . ARG A 1 78 ? 13.106 10.996 -3.127 1.00 64.94 78 ARG A O 1
ATOM 589 N N . PRO A 1 79 ? 14.281 10.940 -5.052 1.00 68.00 79 PRO A N 1
ATOM 590 C CA . PRO A 1 79 ? 13.718 12.174 -5.573 1.00 68.00 79 PRO A CA 1
ATOM 591 C C . PRO A 1 79 ? 12.181 12.119 -5.604 1.00 68.00 79 PRO A C 1
ATOM 593 O O . PRO A 1 79 ? 11.633 11.053 -5.924 1.00 68.00 79 PRO A O 1
ATOM 596 N N . PRO A 1 80 ? 11.491 13.240 -5.316 1.00 70.31 80 PRO A N 1
ATOM 597 C CA . PRO A 1 80 ? 10.051 13.338 -5.503 1.00 70.31 80 PRO A CA 1
ATOM 598 C C . PRO A 1 80 ? 9.671 12.936 -6.927 1.00 70.31 80 PRO A C 1
ATOM 600 O O . PRO A 1 80 ? 10.326 13.334 -7.892 1.00 70.31 80 PRO A O 1
ATOM 603 N N . ARG A 1 81 ? 8.619 12.134 -7.056 1.00 74.44 81 ARG A N 1
ATOM 604 C CA . ARG A 1 81 ? 8.070 11.715 -8.344 1.00 74.44 81 ARG A CA 1
ATOM 605 C C . ARG A 1 81 ? 6.576 11.493 -8.216 1.00 74.44 81 ARG A C 1
ATOM 607 O O . ARG A 1 81 ? 6.100 11.139 -7.139 1.00 74.44 81 ARG A O 1
ATOM 614 N N . GLU A 1 82 ? 5.864 11.692 -9.314 1.00 75.06 82 GLU A N 1
ATOM 615 C CA . GLU A 1 82 ? 4.449 11.360 -9.377 1.00 75.06 82 GLU A CA 1
ATOM 616 C C . GLU A 1 82 ? 4.284 9.841 -9.335 1.00 75.06 82 GLU A C 1
ATOM 618 O O . GLU A 1 82 ? 4.885 9.106 -10.123 1.00 75.06 82 GLU A O 1
ATOM 623 N N . THR A 1 83 ? 3.468 9.383 -8.392 1.00 78.06 83 THR A N 1
ATOM 624 C CA . THR A 1 83 ? 3.044 7.992 -8.280 1.00 78.06 83 THR A CA 1
ATOM 625 C C . THR A 1 83 ? 1.530 7.989 -8.429 1.00 78.06 83 THR A C 1
ATOM 627 O O .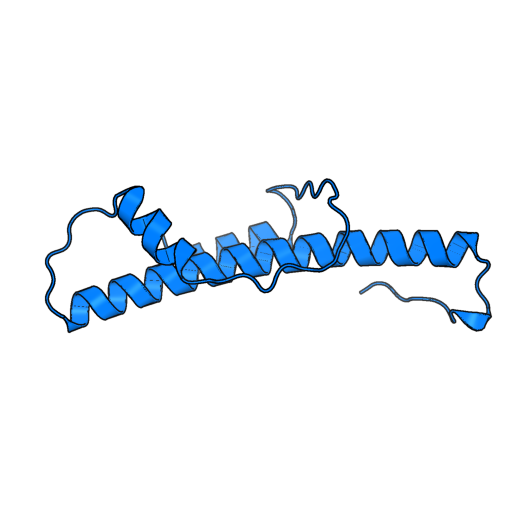 THR A 1 83 ? 0.815 8.362 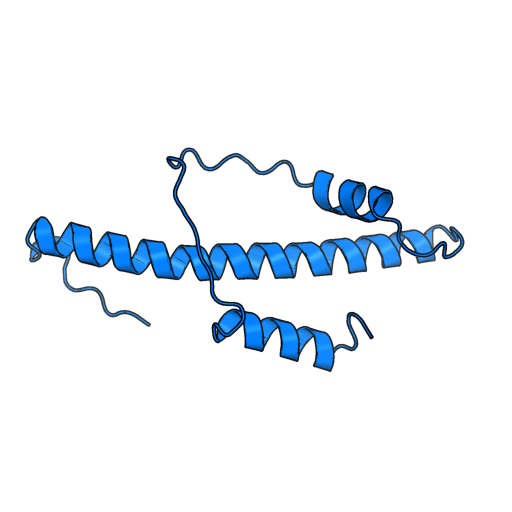-7.503 1.00 78.06 83 THR A O 1
ATOM 630 N N . ASN A 1 84 ? 1.045 7.615 -9.613 1.00 84.75 84 ASN A N 1
ATOM 631 C CA . ASN A 1 84 ? -0.382 7.499 -9.893 1.00 84.75 84 ASN A CA 1
ATOM 632 C C . ASN A 1 84 ? -0.747 6.016 -10.010 1.00 84.75 84 ASN A C 1
ATOM 634 O O . ASN A 1 84 ? -0.452 5.382 -11.023 1.00 84.75 84 ASN A O 1
ATOM 638 N N . ILE A 1 85 ? -1.330 5.454 -8.951 1.00 87.69 85 ILE A N 1
ATOM 639 C CA . ILE A 1 85 ? -1.785 4.061 -8.926 1.00 87.69 85 ILE A CA 1
ATOM 640 C C . ILE A 1 85 ? -3.295 4.044 -9.143 1.00 87.69 85 ILE A C 1
ATOM 642 O O . ILE A 1 85 ? -4.032 4.699 -8.410 1.00 87.69 85 ILE A O 1
ATOM 646 N N . SER A 1 86 ? -3.752 3.292 -10.148 1.00 90.12 86 SER A N 1
ATOM 647 C CA . SER A 1 86 ? -5.185 3.115 -10.397 1.00 90.12 86 SER A CA 1
ATOM 648 C C . SER A 1 86 ? -5.846 2.349 -9.250 1.00 90.12 86 SER A C 1
ATOM 650 O O . SER A 1 86 ? -5.313 1.332 -8.802 1.00 90.12 86 SER A O 1
ATOM 652 N N . ALA A 1 87 ? -7.036 2.791 -8.837 1.00 88.44 87 ALA A N 1
ATOM 653 C CA . ALA A 1 87 ? -7.881 2.048 -7.902 1.00 88.44 87 ALA A CA 1
ATOM 654 C C . ALA A 1 87 ? -8.288 0.667 -8.456 1.00 88.44 87 ALA A C 1
ATOM 656 O O . ALA A 1 87 ? -8.478 -0.271 -7.690 1.00 88.44 87 ALA A O 1
ATOM 657 N N . ASP A 1 88 ? -8.328 0.524 -9.784 1.00 93.81 88 ASP A N 1
ATOM 658 C CA . ASP A 1 88 ? -8.657 -0.730 -10.470 1.00 93.81 88 ASP A CA 1
ATOM 659 C C . ASP A 1 88 ? -7.445 -1.664 -10.641 1.00 93.81 88 ASP A C 1
ATOM 661 O O . ASP A 1 88 ? -7.545 -2.705 -11.293 1.00 93.81 88 ASP A O 1
ATOM 665 N N . HIS A 1 89 ? -6.268 -1.307 -10.110 1.00 94.94 89 HIS A N 1
ATOM 666 C CA . HIS A 1 89 ? -5.095 -2.173 -10.201 1.00 94.94 89 HIS A CA 1
ATOM 667 C C . HIS A 1 89 ? -5.357 -3.504 -9.474 1.00 94.94 89 HIS A C 1
ATOM 669 O O . HIS A 1 89 ? -5.832 -3.515 -8.342 1.00 94.94 89 HIS A O 1
ATOM 675 N N . GLU A 1 90 ? -4.968 -4.630 -10.081 1.00 96.69 90 GLU A N 1
ATOM 676 C CA . GLU A 1 90 ? -5.242 -5.988 -9.579 1.00 96.69 90 GLU A CA 1
ATOM 677 C C . GLU A 1 90 ? -4.899 -6.172 -8.091 1.00 96.69 90 GLU A C 1
ATOM 679 O O . GLU A 1 90 ? -5.747 -6.600 -7.317 1.00 96.69 90 GLU A O 1
ATOM 684 N N . LEU A 1 91 ? -3.694 -5.768 -7.671 1.00 95.94 91 LEU A N 1
ATOM 685 C CA . LEU A 1 91 ? -3.268 -5.826 -6.264 1.00 95.94 91 LEU A CA 1
ATOM 686 C C . LEU A 1 91 ? -4.110 -4.964 -5.301 1.00 95.94 91 LEU A C 1
ATOM 688 O O . LEU A 1 91 ? -4.240 -5.316 -4.131 1.00 95.94 91 LEU A O 1
ATOM 692 N N . VAL A 1 92 ? -4.669 -3.841 -5.763 1.00 95.31 92 VAL A N 1
ATOM 693 C CA . VAL A 1 92 ? -5.574 -3.010 -4.947 1.00 95.31 92 VAL A CA 1
ATOM 694 C C . VAL A 1 92 ? -6.890 -3.756 -4.757 1.00 95.31 92 VAL A C 1
ATOM 696 O O . VAL A 1 92 ? -7.324 -3.964 -3.628 1.00 95.31 92 VAL A O 1
ATOM 699 N N . VAL A 1 93 ? -7.468 -4.253 -5.852 1.00 96.81 93 VAL A N 1
ATOM 700 C CA . VAL A 1 93 ? -8.706 -5.044 -5.836 1.00 96.81 93 VAL A CA 1
ATOM 701 C C . VAL A 1 93 ? -8.556 -6.312 -4.990 1.00 96.81 93 VAL A C 1
ATOM 703 O O . VAL A 1 93 ? -9.472 -6.686 -4.260 1.00 96.81 93 VAL A O 1
ATOM 706 N N . GLU A 1 94 ? -7.409 -6.986 -5.063 1.00 97.19 94 GLU A N 1
ATOM 707 C CA . GLU A 1 94 ? -7.112 -8.160 -4.242 1.00 97.19 94 GLU A CA 1
ATOM 708 C C . GLU A 1 94 ? -7.107 -7.822 -2.746 1.00 97.19 94 GLU A C 1
ATOM 710 O O . GLU A 1 94 ? -7.700 -8.557 -1.950 1.00 97.19 94 GLU A O 1
ATOM 715 N N . LEU A 1 95 ? -6.489 -6.698 -2.365 1.00 96.25 95 LEU A N 1
ATOM 716 C CA . LEU A 1 95 ? -6.485 -6.233 -0.983 1.00 96.25 95 LEU A CA 1
ATOM 717 C C . LEU A 1 95 ? -7.902 -5.885 -0.496 1.00 96.25 95 LEU A C 1
ATOM 719 O O . LEU A 1 95 ? -8.254 -6.273 0.616 1.00 96.25 95 LEU A O 1
ATOM 723 N N . GLU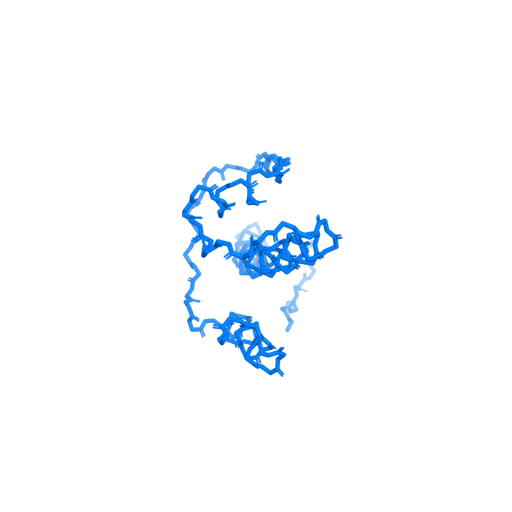 A 1 96 ? -8.721 -5.206 -1.305 1.00 95.00 96 GLU A N 1
ATOM 724 C CA . GLU A 1 96 ? -10.121 -4.909 -0.949 1.00 95.00 96 GLU A CA 1
ATOM 725 C C . GLU A 1 96 ? -10.928 -6.192 -0.719 1.00 95.00 96 GLU A C 1
ATOM 727 O O . GLU A 1 96 ? -11.523 -6.366 0.343 1.00 95.00 96 GLU A O 1
ATOM 732 N N . ARG A 1 97 ? -10.856 -7.154 -1.648 1.00 96.12 97 ARG A N 1
ATOM 733 C CA . ARG A 1 97 ? -11.537 -8.455 -1.511 1.00 96.12 97 ARG A CA 1
ATOM 734 C C . ARG A 1 97 ? -11.087 -9.227 -0.274 1.00 96.12 97 ARG A C 1
ATOM 736 O O . ARG A 1 97 ? -11.872 -9.959 0.328 1.00 96.12 97 ARG A O 1
ATOM 743 N N . LEU A 1 98 ? -9.808 -9.120 0.094 1.00 96.25 98 LEU A N 1
ATOM 744 C CA . LEU A 1 98 ? -9.304 -9.714 1.327 1.00 96.25 98 LEU A CA 1
ATOM 745 C C . LEU A 1 98 ? -9.953 -9.060 2.551 1.00 96.25 98 LEU A C 1
ATOM 747 O O . LEU A 1 98 ? -10.361 -9.793 3.449 1.00 96.25 98 LEU A O 1
ATOM 751 N N . CYS A 1 99 ? -10.052 -7.728 2.581 1.00 94.69 99 CYS A N 1
ATOM 752 C CA . CYS A 1 99 ? -10.690 -6.980 3.665 1.00 94.69 99 CYS A CA 1
ATOM 753 C C . CYS A 1 99 ? -12.174 -7.333 3.812 1.00 94.69 99 CYS A C 1
ATOM 755 O O . CYS A 1 99 ? -12.596 -7.666 4.917 1.00 94.69 99 CYS A O 1
ATOM 757 N N . GLU A 1 100 ? -12.922 -7.370 2.708 1.00 94.62 100 GLU A N 1
ATOM 758 C CA . GLU A 1 100 ? -14.325 -7.810 2.681 1.00 94.62 100 GLU A CA 1
ATOM 759 C C . GLU A 1 100 ? -14.474 -9.226 3.250 1.00 94.62 100 GLU A C 1
ATOM 761 O O . GLU A 1 100 ? -15.267 -9.473 4.153 1.00 94.62 100 GLU A O 1
ATOM 766 N N . ARG A 1 101 ? -13.641 -10.173 2.797 1.00 95.88 101 ARG A N 1
ATOM 767 C CA . ARG A 1 101 ? -13.702 -11.572 3.249 1.00 95.88 101 ARG A CA 1
ATOM 768 C C . ARG A 1 101 ? -13.464 -11.743 4.751 1.00 95.88 101 ARG A C 1
ATOM 770 O O . ARG A 1 101 ? -13.941 -12.720 5.324 1.00 95.88 101 ARG A O 1
ATOM 777 N N . VAL A 1 102 ? -12.697 -10.851 5.376 1.00 94.31 102 VAL A N 1
ATOM 778 C CA . VAL A 1 102 ? -12.447 -10.879 6.827 1.00 94.31 102 VAL A CA 1
ATOM 779 C C . VAL A 1 102 ? -13.374 -9.942 7.612 1.00 94.31 102 VAL A C 1
ATOM 781 O O . VAL A 1 102 ? -13.197 -9.816 8.822 1.00 94.31 102 VAL A O 1
ATOM 784 N N . GLY A 1 103 ? -14.344 -9.297 6.952 1.00 91.75 103 GLY A N 1
ATOM 785 C CA . GLY A 1 103 ? -15.288 -8.359 7.568 1.00 91.75 103 GLY A CA 1
ATOM 786 C C . GLY A 1 103 ? -14.637 -7.064 8.060 1.00 91.75 103 GLY A C 1
ATOM 787 O O . GLY A 1 103 ? -15.108 -6.455 9.018 1.00 91.75 103 GLY A O 1
ATOM 788 N N . PHE A 1 104 ? -13.506 -6.657 7.476 1.00 88.31 104 PHE A N 1
ATOM 789 C CA . PHE A 1 104 ? -12.847 -5.407 7.844 1.00 88.31 104 PHE A CA 1
ATOM 790 C C . PHE A 1 104 ? -13.482 -4.231 7.092 1.00 88.31 104 PHE A C 1
ATOM 792 O O . PHE A 1 104 ? -13.315 -4.123 5.878 1.00 88.31 104 PHE A O 1
ATOM 799 N N . GLY A 1 105 ? -14.125 -3.317 7.826 1.00 76.06 105 GLY A N 1
ATOM 800 C CA . GLY A 1 105 ? -14.724 -2.094 7.275 1.00 76.06 105 GLY A CA 1
ATOM 801 C C . GLY A 1 105 ? -16.220 -2.180 6.950 1.00 76.06 105 GLY A C 1
ATOM 802 O O . GLY A 1 105 ? -16.739 -1.226 6.373 1.00 76.06 105 GLY A O 1
ATOM 803 N N . GLU A 1 106 ? -16.882 -3.284 7.315 1.00 67.00 106 GLU A N 1
ATOM 804 C CA . GLU A 1 106 ? -18.353 -3.405 7.340 1.00 67.00 106 GLU A CA 1
ATOM 805 C C . GLU A 1 106 ? -18.992 -2.690 8.543 1.00 67.00 106 GLU A C 1
ATOM 807 O O . GLU A 1 106 ? -18.339 -2.606 9.614 1.00 67.00 106 GLU A O 1
#

Foldseek 3Di:
DDDDDDPVPDDPVSVVVVVVVVVLVVLQVVVLVLVVVLLVLVVVVVVVCVVVVPDDDPQDPVNSCVSSVVDPPPDDPDPDDDRDDDCPPPSNVVSVVVCVVVVRPD